Protein AF-A0AAD6DYB2-F1 (afdb_monomer_lite)

Radius of gyration: 24.47 Å; chains: 1; bounding box: 74×47×55 Å

Secondary structure (DSSP, 8-state):
-GGG-EEE-TTS-EEEEEEEEEEEEEEEEESEETTEEE-TTEEETTEEEEEEEEEEEEEE-S---TTSPSS--------PPPPP--S-SEEEHHHHHHTT--TTS-HHHHHHHHHHTT-------------------------------

Foldseek 3Di:
DQQLAWDADPVRWIKGWDPVQKDKDKDKDFCDDPQKRFQQQDPAQRIHIDIDIDIDIDTDPDDDDPVRDHPDPDDDPDDDDRGPPLVARIDGNVVCVVLVPDSRDHSNVVSVSCVVVPVPPPHPPPPPPPPPPPDDDDDDDDDDDDDDD

Sequence (149 aa):
MADQWRFQRADGTNMFAAKADTSVSRWTGSSMLGGRRWVREEVAAGQLQYYFATVMWRPSQEPLDGRQRLNPPLRVNWSRPLPRDLGWSYIKVSYLEEAGISMAIPAEQVVAECIANGSDEELDYDGFVNRSDYDSEEDSEDREDSQAA

pLDDT: mean 76.12, std 17.8, range [34.88, 94.31]

Structure (mmCIF, N/CA/C/O backbone):
data_AF-A0AAD6DYB2-F1
#
_entry.id   AF-A0AAD6DYB2-F1
#
loop_
_atom_site.group_PDB
_atom_site.id
_atom_site.type_symbol
_atom_site.label_atom_id
_atom_site.label_alt_id
_atom_site.label_comp_id
_atom_site.label_asym_id
_atom_site.label_entity_id
_atom_site.label_seq_id
_atom_site.pdbx_PDB_ins_code
_atom_site.Cartn_x
_atom_site.Cartn_y
_atom_site.Cartn_z
_atom_site.occupancy
_atom_site.B_iso_or_equiv
_atom_site.auth_seq_id
_atom_site.auth_comp_id
_atom_site.auth_asym_id
_atom_site.auth_atom_id
_atom_site.pdbx_PDB_model_num
ATOM 1 N N . MET A 1 1 ? -0.225 8.774 14.262 1.00 65.19 1 MET A N 1
ATOM 2 C CA . MET A 1 1 ? -0.192 7.344 14.638 1.00 65.19 1 MET A CA 1
ATOM 3 C C . MET A 1 1 ? -1.608 6.872 14.936 1.00 65.19 1 MET A C 1
ATOM 5 O O . MET A 1 1 ? -2.490 7.716 15.042 1.00 65.19 1 MET A O 1
ATOM 9 N N . ALA A 1 2 ? -1.832 5.556 14.995 1.00 74.06 2 ALA A N 1
ATOM 10 C CA . ALA A 1 2 ? -3.162 4.944 15.075 1.00 74.06 2 ALA A CA 1
ATOM 11 C C . ALA A 1 2 ? -3.981 5.323 16.328 1.00 74.06 2 ALA A C 1
ATOM 13 O O . ALA A 1 2 ? -5.173 5.077 16.340 1.00 74.06 2 ALA A O 1
ATOM 14 N N . ASP A 1 3 ? -3.392 5.990 17.327 1.00 74.00 3 ASP A N 1
ATOM 15 C CA . ASP A 1 3 ? -4.051 6.422 18.578 1.00 74.00 3 ASP A CA 1
ATOM 16 C C . ASP A 1 3 ? -5.327 7.257 18.389 1.00 74.00 3 ASP A C 1
ATOM 18 O O . ASP A 1 3 ? -6.147 7.384 19.288 1.00 74.00 3 ASP A O 1
ATOM 22 N N . GLN A 1 4 ? -5.489 7.873 17.219 1.00 76.31 4 GLN A N 1
ATOM 23 C CA . GLN A 1 4 ? -6.662 8.683 16.894 1.00 76.31 4 GLN A CA 1
ATOM 24 C C . GLN A 1 4 ? -7.766 7.881 16.184 1.00 76.31 4 GLN A C 1
ATOM 26 O O . GLN A 1 4 ? -8.835 8.426 15.897 1.00 76.31 4 GLN A O 1
ATOM 31 N N . TRP A 1 5 ? -7.506 6.611 15.864 1.00 84.81 5 TRP A N 1
ATOM 32 C CA . TRP A 1 5 ? -8.413 5.743 15.127 1.00 8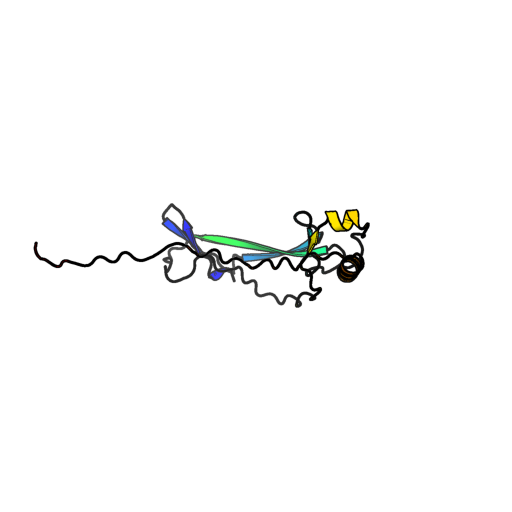4.81 5 TRP A CA 1
ATOM 33 C C . TRP A 1 5 ? -9.386 5.086 16.086 1.00 84.81 5 TRP A C 1
ATOM 35 O O . TRP A 1 5 ? -9.011 4.335 16.988 1.00 84.81 5 TRP A O 1
ATOM 45 N N . ARG A 1 6 ? -10.659 5.359 15.847 1.00 87.31 6 ARG A N 1
ATOM 46 C CA . ARG A 1 6 ? -11.756 4.884 16.668 1.00 87.31 6 ARG A CA 1
ATOM 47 C C . ARG A 1 6 ? -13.003 4.731 15.813 1.00 87.31 6 ARG A C 1
ATOM 49 O O . ARG A 1 6 ? -13.153 5.445 14.821 1.00 87.31 6 ARG A O 1
ATOM 56 N N . PHE A 1 7 ? -13.891 3.836 16.212 1.00 88.06 7 PHE A N 1
ATOM 57 C CA . PHE A 1 7 ? -15.210 3.677 15.604 1.00 88.06 7 PHE A CA 1
ATOM 58 C C . PHE A 1 7 ? -16.169 3.003 16.587 1.00 88.06 7 PHE A C 1
ATOM 60 O O . PHE A 1 7 ? -15.732 2.429 17.583 1.00 88.06 7 PHE A O 1
ATOM 67 N N . GLN A 1 8 ? -17.469 3.053 16.303 1.00 89.44 8 GLN A N 1
ATOM 68 C CA . GLN A 1 8 ? -18.473 2.288 17.041 1.00 89.44 8 GLN A CA 1
ATOM 69 C C . GLN A 1 8 ? -18.905 1.078 16.222 1.00 89.44 8 GLN A C 1
ATOM 71 O O . GLN A 1 8 ? -19.128 1.177 15.015 1.00 89.44 8 GLN A O 1
ATOM 76 N N . ARG A 1 9 ? -19.026 -0.074 16.874 1.00 91.75 9 ARG A N 1
ATOM 77 C CA . ARG A 1 9 ? -19.659 -1.256 16.287 1.00 91.75 9 ARG A CA 1
ATOM 78 C C . ARG A 1 9 ? -21.181 -1.108 16.305 1.00 91.75 9 ARG A C 1
ATOM 80 O O . ARG A 1 9 ? -21.730 -0.350 17.093 1.00 91.75 9 ARG A O 1
ATOM 87 N N . ALA A 1 10 ? -21.870 -1.908 15.494 1.00 92.12 10 ALA A N 1
ATOM 88 C CA . ALA A 1 10 ? -23.336 -1.934 15.456 1.00 92.12 10 ALA A CA 1
ATOM 89 C C . ALA A 1 10 ? -23.993 -2.298 16.806 1.00 92.12 10 ALA A C 1
ATOM 91 O O . ALA A 1 10 ? -25.144 -1.951 17.037 1.00 92.12 10 ALA A O 1
ATOM 92 N N . ASP A 1 11 ? -23.266 -2.971 17.704 1.00 92.94 11 ASP A N 1
ATOM 93 C CA . ASP A 1 11 ? -23.717 -3.301 19.064 1.00 92.94 11 ASP A CA 1
ATOM 94 C C . ASP A 1 11 ? -23.535 -2.150 20.076 1.00 92.94 11 ASP A C 1
ATOM 96 O O . ASP A 1 11 ? -23.772 -2.331 21.268 1.00 92.94 11 ASP A O 1
ATOM 100 N N . GLY A 1 12 ? -23.103 -0.970 19.619 1.00 89.56 12 GLY A N 1
ATOM 101 C CA . GLY A 1 12 ? -22.849 0.198 20.460 1.00 89.56 12 GLY A CA 1
ATOM 102 C C . GLY A 1 12 ? -21.471 0.210 21.131 1.00 89.56 12 GLY A C 1
ATOM 103 O O . GLY A 1 12 ? -21.119 1.205 21.766 1.00 89.56 12 GLY A O 1
ATOM 104 N N . THR A 1 13 ? -20.654 -0.839 20.976 1.00 92.44 13 THR A N 1
ATOM 105 C CA . THR A 1 13 ? -19.313 -0.897 21.577 1.00 92.44 13 THR A CA 1
ATOM 106 C C . THR A 1 13 ? -18.350 0.032 20.848 1.00 92.44 13 THR A C 1
ATOM 108 O O . THR A 1 13 ? -18.151 -0.091 19.634 1.00 92.44 13 THR A O 1
ATOM 111 N N . ASN A 1 14 ? -17.683 0.909 21.596 1.00 92.31 14 ASN A N 1
ATOM 112 C CA . ASN A 1 14 ? -16.637 1.762 21.045 1.00 92.31 14 ASN A CA 1
ATOM 113 C C . ASN A 1 14 ? -15.321 0.988 20.939 1.00 92.31 14 ASN A C 1
ATOM 115 O O . ASN A 1 14 ? -14.901 0.303 21.872 1.00 92.31 14 ASN A O 1
ATOM 119 N N . MET A 1 15 ? -14.659 1.120 19.798 1.00 92.31 15 MET A N 1
ATOM 120 C CA . MET A 1 15 ? -13.412 0.448 19.464 1.00 92.31 15 MET A CA 1
ATOM 121 C C . MET A 1 15 ? -12.326 1.496 19.269 1.00 92.31 15 MET A C 1
ATOM 123 O O . MET A 1 15 ? -12.487 2.403 18.455 1.00 92.31 15 MET A O 1
ATOM 127 N N . PHE A 1 16 ? -11.217 1.358 19.986 1.00 90.88 16 PHE A N 1
ATOM 128 C CA . PHE A 1 16 ? -10.087 2.282 19.936 1.00 90.88 16 PHE A CA 1
ATOM 129 C C . PHE A 1 16 ? -8.832 1.521 19.537 1.00 90.88 16 PHE A C 1
ATOM 131 O O . PHE A 1 16 ? -8.588 0.414 20.021 1.00 90.88 16 PHE A O 1
ATOM 138 N N . ALA A 1 17 ? -8.036 2.106 18.651 1.00 89.50 17 ALA A N 1
ATOM 139 C CA . ALA A 1 17 ? -6.690 1.630 18.391 1.00 89.50 17 ALA A CA 1
ATOM 140 C C . ALA A 1 17 ? -5.708 2.310 19.346 1.00 89.50 17 ALA A C 1
ATOM 142 O O . ALA A 1 17 ? -5.795 3.511 19.596 1.00 89.50 17 ALA A O 1
ATOM 143 N N . ALA A 1 18 ? -4.734 1.546 19.831 1.00 84.44 18 ALA A N 1
ATOM 144 C CA . ALA A 1 18 ? -3.618 2.073 20.599 1.00 84.44 18 ALA A CA 1
ATOM 145 C C . ALA A 1 18 ? -2.310 1.850 19.838 1.00 84.44 18 ALA A C 1
ATOM 147 O O . ALA A 1 18 ? -2.091 0.811 19.211 1.00 84.44 18 ALA A O 1
ATOM 148 N N . LYS A 1 19 ? -1.383 2.799 19.937 1.00 81.69 19 LYS A N 1
ATOM 149 C CA . LYS A 1 19 ? -0.029 2.675 19.392 1.00 81.69 19 LYS A CA 1
ATOM 150 C C . LYS A 1 19 ? 0.721 1.495 19.990 1.00 81.69 19 LYS A C 1
ATOM 152 O O . LYS A 1 19 ? 1.476 0.854 19.269 1.00 81.69 19 LYS A O 1
ATOM 157 N N . ALA A 1 20 ? 0.512 1.204 21.276 1.00 84.75 20 ALA A N 1
ATOM 158 C CA . ALA A 1 20 ? 1.092 0.029 21.929 1.00 84.75 20 ALA A CA 1
ATOM 159 C C . ALA A 1 20 ? 0.627 -1.290 21.280 1.00 84.75 20 ALA A C 1
ATOM 161 O O . ALA A 1 20 ? 1.380 -2.256 21.250 1.00 84.75 20 ALA A O 1
ATOM 162 N N . ASP A 1 21 ? -0.573 -1.283 20.697 1.00 87.00 21 ASP A N 1
ATOM 163 C CA . ASP A 1 21 ? -1.204 -2.401 19.992 1.00 87.00 21 ASP A CA 1
ATOM 164 C C . ASP A 1 21 ? -1.032 -2.303 18.460 1.00 87.00 21 ASP A C 1
ATOM 166 O O . ASP A 1 21 ? -1.720 -2.975 17.686 1.00 87.00 21 ASP A O 1
ATOM 170 N N . THR A 1 22 ? -0.117 -1.446 17.997 1.00 86.12 22 THR A N 1
ATOM 171 C CA . THR A 1 22 ? 0.209 -1.283 16.580 1.00 86.12 22 THR A CA 1
ATOM 172 C C . THR A 1 22 ? 1.610 -1.808 16.305 1.00 86.12 22 THR A C 1
ATOM 174 O O . THR A 1 22 ? 2.578 -1.415 16.952 1.00 86.12 22 THR A O 1
ATOM 177 N N . SER A 1 23 ? 1.739 -2.651 15.284 1.00 85.88 23 SER A N 1
ATOM 178 C CA . SER A 1 23 ? 3.032 -3.120 14.786 1.00 85.88 23 SER A CA 1
ATOM 179 C C . SER A 1 23 ? 3.224 -2.707 13.334 1.00 85.88 23 SER A C 1
ATOM 181 O O . SER A 1 23 ? 2.265 -2.592 12.573 1.00 85.88 23 SER A O 1
ATOM 183 N N . VAL A 1 24 ? 4.473 -2.452 12.947 1.00 84.06 24 VAL A N 1
ATOM 184 C CA . VAL A 1 24 ? 4.840 -2.172 11.557 1.00 84.06 24 VAL A CA 1
ATOM 185 C C . VAL A 1 24 ? 5.926 -3.152 11.152 1.00 84.06 24 VAL A C 1
ATOM 187 O O . VAL A 1 24 ? 6.987 -3.186 11.773 1.00 84.06 24 VAL A O 1
ATOM 190 N N . SER A 1 25 ? 5.670 -3.934 10.108 1.00 86.69 25 SER A N 1
ATOM 191 C CA . SER A 1 25 ? 6.661 -4.826 9.507 1.00 86.69 25 SER A CA 1
ATOM 192 C C . SER A 1 25 ? 7.122 -4.288 8.155 1.00 86.69 25 SER A C 1
ATOM 194 O O . SER A 1 25 ? 6.384 -3.583 7.461 1.00 86.69 25 SER A O 1
ATOM 196 N N . ARG A 1 26 ? 8.375 -4.590 7.803 1.00 87.38 26 ARG A N 1
ATOM 197 C CA . ARG A 1 26 ? 9.006 -4.164 6.552 1.00 87.38 26 ARG A CA 1
ATOM 198 C C . ARG A 1 26 ? 9.323 -5.372 5.706 1.00 87.38 26 ARG A C 1
ATOM 200 O O . ARG A 1 26 ? 9.879 -6.342 6.211 1.00 87.38 26 ARG A O 1
ATOM 207 N N . TRP A 1 27 ? 8.962 -5.284 4.439 1.00 89.25 27 TRP A N 1
ATOM 208 C CA . TRP A 1 27 ? 9.134 -6.362 3.480 1.00 89.25 27 TRP A CA 1
ATOM 209 C C . TRP A 1 27 ? 9.758 -5.795 2.223 1.00 89.25 27 TRP A C 1
ATOM 211 O O . TRP A 1 27 ? 9.475 -4.657 1.855 1.00 89.25 27 TRP A O 1
ATOM 221 N N . THR A 1 28 ? 10.610 -6.574 1.578 1.00 90.88 28 THR A N 1
ATOM 222 C CA . THR A 1 28 ? 11.130 -6.236 0.256 1.00 90.88 28 THR A CA 1
ATOM 223 C C . THR A 1 28 ? 10.449 -7.149 -0.742 1.00 90.88 28 THR A C 1
ATOM 225 O O . THR A 1 28 ? 10.384 -8.358 -0.529 1.00 90.88 28 THR A O 1
ATOM 228 N N . GLY A 1 29 ? 9.897 -6.571 -1.800 1.00 92.31 29 GLY A N 1
ATOM 229 C CA . GLY A 1 29 ? 9.157 -7.319 -2.808 1.00 92.31 29 GLY A CA 1
ATOM 230 C C . GLY A 1 29 ? 9.263 -6.669 -4.174 1.00 92.31 29 GLY A C 1
ATOM 231 O O . GLY A 1 29 ? 9.921 -5.643 -4.324 1.00 92.31 29 GLY A O 1
ATOM 232 N N . SER A 1 30 ? 8.618 -7.283 -5.162 1.00 92.94 30 SER A N 1
ATOM 233 C CA . SER A 1 30 ? 8.593 -6.774 -6.534 1.00 92.94 30 SER A CA 1
ATOM 234 C C . SER A 1 30 ? 8.020 -5.358 -6.593 1.00 92.94 30 SER A C 1
ATOM 236 O O . SER A 1 30 ? 7.087 -5.072 -5.866 1.00 92.94 30 SER A O 1
ATOM 238 N N . SER A 1 31 ? 8.507 -4.488 -7.476 1.00 93.44 31 SER A N 1
ATOM 239 C CA . SER A 1 31 ? 7.858 -3.200 -7.777 1.00 93.44 31 SER A CA 1
ATOM 240 C C . SER A 1 31 ? 6.640 -3.314 -8.693 1.00 93.44 31 SER A C 1
ATOM 242 O O . SER A 1 31 ? 6.054 -2.302 -9.082 1.00 93.44 31 SER A O 1
ATOM 244 N N . MET A 1 32 ? 6.231 -4.545 -9.004 1.00 91.94 32 MET A N 1
ATOM 245 C CA . MET A 1 32 ? 5.108 -4.867 -9.870 1.00 91.94 32 MET A CA 1
ATOM 246 C C . MET A 1 32 ? 3.828 -5.015 -9.064 1.00 91.94 32 MET A C 1
ATOM 248 O O . MET A 1 32 ? 3.679 -5.950 -8.277 1.00 91.94 32 MET A O 1
ATOM 252 N N . LEU A 1 33 ? 2.876 -4.113 -9.286 1.00 89.00 33 LEU A N 1
ATOM 253 C CA . LEU A 1 33 ? 1.570 -4.177 -8.644 1.00 89.00 33 LEU A CA 1
ATOM 254 C C . LEU A 1 33 ? 0.495 -3.579 -9.552 1.00 89.00 33 LEU A C 1
ATOM 256 O O . LEU A 1 33 ? 0.594 -2.426 -9.962 1.00 89.00 33 LEU A O 1
ATOM 260 N N . GLY A 1 34 ? -0.548 -4.364 -9.841 1.00 88.50 34 GLY A N 1
ATOM 261 C CA . GLY A 1 34 ? -1.700 -3.910 -10.630 1.00 88.50 34 GLY A CA 1
ATOM 262 C C . GLY A 1 34 ? -1.384 -3.636 -12.104 1.00 88.50 34 GLY A C 1
ATOM 263 O O . GLY A 1 34 ? -1.900 -2.676 -12.663 1.00 88.50 34 GLY A O 1
ATOM 264 N N . GLY A 1 35 ? -0.504 -4.433 -12.724 1.00 90.75 35 GLY A N 1
ATOM 265 C CA . GLY A 1 35 ? -0.087 -4.221 -14.119 1.00 90.75 35 GLY A CA 1
ATOM 266 C C . GLY A 1 35 ? 0.793 -2.982 -14.319 1.00 90.75 35 GLY A C 1
ATOM 267 O O . GLY A 1 35 ? 0.921 -2.483 -15.436 1.00 90.75 35 GLY A O 1
ATOM 268 N N . ARG A 1 36 ? 1.395 -2.476 -13.236 1.00 93.12 36 ARG A N 1
ATOM 269 C CA . ARG A 1 36 ? 2.260 -1.295 -13.216 1.00 93.12 36 ARG A CA 1
ATOM 270 C C . ARG A 1 36 ? 3.561 -1.605 -12.481 1.00 93.12 36 ARG A C 1
ATOM 272 O O . ARG A 1 36 ? 3.540 -2.309 -11.469 1.00 93.12 36 ARG A O 1
ATOM 279 N N . ARG A 1 37 ? 4.665 -1.040 -12.963 1.00 93.25 37 ARG A N 1
ATOM 280 C CA . ARG A 1 37 ? 5.947 -0.952 -12.261 1.00 93.25 37 ARG A CA 1
ATOM 281 C C . ARG A 1 37 ? 6.028 0.401 -11.561 1.00 93.25 37 ARG A C 1
ATOM 283 O O . ARG A 1 37 ? 6.033 1.427 -12.232 1.00 93.25 37 ARG A O 1
ATOM 290 N N . TRP A 1 38 ? 6.097 0.415 -10.238 1.00 92.00 38 TRP A N 1
ATOM 291 C CA . TRP A 1 38 ? 6.172 1.644 -9.439 1.00 92.00 38 TRP A CA 1
ATOM 292 C C . TRP A 1 38 ? 7.625 2.105 -9.313 1.00 92.00 38 TRP A C 1
ATOM 294 O O . TRP A 1 38 ? 8.397 1.512 -8.564 1.00 92.00 38 TRP A O 1
ATOM 304 N N . VAL A 1 39 ? 8.008 3.122 -10.088 1.00 90.31 39 VAL A N 1
ATOM 305 C CA . VAL A 1 39 ? 9.414 3.521 -10.292 1.00 90.31 39 VAL A CA 1
ATOM 306 C C . VAL A 1 39 ? 9.904 4.558 -9.283 1.00 90.31 39 VAL A C 1
ATOM 308 O O . VAL A 1 39 ? 11.072 4.534 -8.895 1.00 90.31 39 VAL A O 1
ATOM 311 N N . ARG A 1 40 ? 9.014 5.429 -8.796 1.00 85.69 40 ARG A N 1
ATOM 312 C CA . ARG A 1 40 ? 9.343 6.489 -7.828 1.00 85.69 40 ARG A CA 1
ATOM 313 C C . ARG A 1 40 ? 9.847 5.929 -6.495 1.00 85.69 40 ARG A C 1
ATOM 315 O O . ARG A 1 40 ? 10.636 6.563 -5.790 1.00 85.69 40 ARG A O 1
ATOM 322 N N . GLU A 1 41 ? 9.371 4.744 -6.133 1.00 83.81 41 GLU A N 1
ATOM 323 C CA . GLU A 1 41 ? 9.606 4.117 -4.840 1.00 83.81 41 GLU A CA 1
ATOM 324 C C . GLU A 1 41 ? 10.672 3.009 -4.847 1.00 83.81 41 GLU A C 1
ATOM 326 O O . GLU A 1 41 ? 10.912 2.412 -3.790 1.00 83.81 41 GLU A O 1
ATOM 331 N N . GLU A 1 42 ? 11.323 2.739 -5.987 1.00 90.69 42 GLU A N 1
ATOM 332 C CA . GLU A 1 42 ? 12.317 1.664 -6.098 1.00 90.69 42 GLU A CA 1
ATOM 333 C C . GLU A 1 42 ? 13.544 1.897 -5.210 1.00 90.69 42 GLU A C 1
ATOM 335 O O . GLU A 1 42 ? 14.239 2.920 -5.277 1.00 90.69 42 GLU A O 1
ATOM 340 N N . VAL A 1 43 ? 13.831 0.887 -4.385 1.00 88.38 43 VAL A N 1
ATOM 341 C CA . VAL A 1 43 ? 15.046 0.816 -3.557 1.00 88.38 43 VAL A CA 1
ATOM 342 C C . VAL A 1 43 ? 16.165 0.045 -4.257 1.00 88.38 43 VAL A C 1
ATOM 344 O O . VAL A 1 43 ? 17.339 0.290 -3.993 1.00 88.38 43 VAL A O 1
ATOM 347 N N . ALA A 1 44 ? 15.797 -0.851 -5.173 1.00 89.62 44 ALA A N 1
ATOM 348 C CA . ALA A 1 44 ? 16.661 -1.546 -6.117 1.00 89.62 44 ALA A CA 1
ATOM 349 C C . ALA A 1 44 ? 15.848 -1.852 -7.386 1.00 89.62 44 ALA A C 1
ATOM 351 O O . ALA A 1 44 ? 14.621 -1.738 -7.370 1.00 89.62 44 ALA A O 1
ATOM 352 N N . ALA A 1 45 ? 16.517 -2.238 -8.474 1.00 91.69 45 ALA A N 1
ATOM 353 C CA . ALA A 1 45 ? 15.845 -2.536 -9.735 1.00 91.69 45 ALA A CA 1
ATOM 354 C C . ALA A 1 45 ? 14.738 -3.583 -9.537 1.00 91.69 45 ALA A C 1
ATOM 356 O O . ALA A 1 45 ? 14.989 -4.689 -9.050 1.00 91.69 45 ALA A O 1
ATOM 357 N N . GLY A 1 46 ? 13.505 -3.211 -9.878 1.00 90.56 46 GLY A N 1
ATOM 358 C CA . GLY A 1 46 ? 12.354 -4.097 -9.766 1.00 90.56 46 GLY A CA 1
ATOM 359 C C . GLY A 1 46 ? 11.909 -4.379 -8.326 1.00 90.56 46 GLY A C 1
ATOM 360 O O . GLY A 1 46 ? 11.151 -5.329 -8.115 1.00 90.56 46 GLY A O 1
ATOM 361 N N . GLN A 1 47 ? 12.385 -3.618 -7.329 1.00 92.81 47 GLN A N 1
ATOM 362 C CA . GLN A 1 47 ? 12.130 -3.881 -5.910 1.00 92.81 47 GLN A CA 1
ATOM 363 C C . GLN A 1 47 ? 11.662 -2.652 -5.125 1.00 92.81 47 GLN A C 1
ATOM 365 O O . GLN A 1 47 ? 12.271 -1.580 -5.167 1.00 92.81 47 GLN A O 1
ATOM 370 N N . LEU A 1 48 ? 10.631 -2.860 -4.305 1.00 89.88 48 LEU A N 1
ATOM 371 C CA . LEU A 1 48 ? 10.106 -1.896 -3.342 1.00 89.88 48 LEU A CA 1
ATOM 372 C C . LEU A 1 48 ? 10.334 -2.358 -1.911 1.00 89.88 48 LEU A C 1
ATOM 374 O O . LEU A 1 48 ? 10.311 -3.551 -1.599 1.00 89.88 48 LEU A O 1
ATOM 378 N N . GLN A 1 49 ? 10.446 -1.377 -1.020 1.00 87.19 49 GLN A N 1
ATOM 379 C CA . GLN A 1 49 ? 10.291 -1.595 0.408 1.00 87.19 49 GLN A CA 1
ATOM 380 C C . GLN A 1 49 ? 8.827 -1.343 0.796 1.00 87.19 49 GLN A C 1
ATOM 382 O O . GLN A 1 49 ? 8.358 -0.206 0.818 1.00 87.19 49 GLN A O 1
ATOM 387 N N . TYR A 1 50 ? 8.109 -2.412 1.118 1.00 85.88 50 TYR A N 1
ATOM 388 C CA . TYR A 1 50 ? 6.739 -2.391 1.610 1.00 85.88 50 TYR A CA 1
ATOM 389 C C . TYR A 1 50 ? 6.683 -2.237 3.127 1.00 85.88 50 TYR A C 1
ATOM 391 O O . TYR A 1 50 ? 7.529 -2.760 3.860 1.00 85.88 50 TYR A O 1
ATOM 399 N N . TYR A 1 51 ? 5.638 -1.555 3.591 1.00 82.38 51 TYR A N 1
ATOM 400 C CA . TYR A 1 51 ? 5.380 -1.288 5.001 1.00 82.38 51 TYR A CA 1
ATOM 401 C C . TYR A 1 51 ? 3.972 -1.753 5.331 1.00 82.38 51 TYR A C 1
ATOM 403 O O . TYR A 1 51 ? 2.996 -1.200 4.830 1.00 82.38 51 TYR A O 1
ATOM 411 N N . PHE A 1 52 ? 3.875 -2.757 6.192 1.00 84.38 52 PHE A N 1
ATOM 412 C CA . PHE A 1 52 ? 2.603 -3.300 6.644 1.00 84.38 52 PHE A CA 1
ATOM 413 C C . PHE A 1 52 ? 2.379 -2.865 8.079 1.00 84.38 52 PHE A C 1
ATOM 415 O O . PHE A 1 52 ? 3.120 -3.277 8.972 1.00 84.38 52 PHE A O 1
ATOM 422 N N . ALA A 1 53 ? 1.377 -2.017 8.291 1.00 83.75 53 ALA A N 1
ATOM 423 C CA . ALA A 1 53 ? 0.926 -1.657 9.622 1.00 83.75 53 ALA A CA 1
ATOM 424 C C . ALA A 1 53 ? -0.236 -2.566 10.026 1.00 83.75 53 ALA A C 1
ATOM 426 O O . ALA A 1 53 ? -1.289 -2.554 9.392 1.00 83.75 53 ALA A O 1
ATOM 427 N N . THR A 1 54 ? -0.045 -3.320 11.101 1.00 87.94 54 THR A N 1
ATOM 428 C CA . THR A 1 54 ? -1.107 -4.084 11.750 1.00 87.94 54 THR A CA 1
ATOM 429 C C . THR A 1 54 ? -1.562 -3.300 12.966 1.00 87.94 54 THR A C 1
ATOM 431 O O . THR A 1 54 ? -0.776 -3.062 13.884 1.00 87.94 54 THR A O 1
ATOM 434 N N . VAL A 1 55 ? -2.827 -2.894 12.961 1.00 87.12 55 VAL A N 1
ATOM 435 C CA . VAL A 1 55 ? -3.469 -2.164 14.055 1.00 87.12 55 VAL A CA 1
ATOM 436 C C . VAL A 1 55 ? -4.466 -3.101 14.723 1.00 87.12 55 VAL A C 1
ATOM 438 O O . VAL A 1 55 ? -5.261 -3.741 14.038 1.00 87.12 55 VAL A O 1
ATOM 441 N N . MET A 1 56 ? -4.423 -3.199 16.050 1.00 90.69 56 MET A N 1
ATOM 442 C CA . MET A 1 56 ? -5.435 -3.912 16.822 1.00 90.69 56 MET A CA 1
ATOM 443 C C . MET A 1 56 ? -6.335 -2.910 17.544 1.00 90.69 56 MET A C 1
ATOM 445 O O . MET A 1 56 ? -5.860 -2.010 18.235 1.00 90.69 56 MET A O 1
ATOM 449 N N . TRP A 1 57 ? -7.646 -3.085 17.380 1.00 91.19 57 TRP A N 1
ATOM 450 C CA . TRP A 1 57 ? -8.649 -2.304 18.093 1.00 91.19 57 TRP A CA 1
ATOM 451 C C . TRP A 1 57 ? -9.126 -3.057 19.324 1.00 91.19 57 TRP A C 1
ATOM 453 O O . TRP A 1 57 ? -9.410 -4.256 19.269 1.00 91.19 57 TRP A O 1
ATOM 463 N N . ARG A 1 58 ? -9.269 -2.330 20.427 1.00 92.88 58 ARG A N 1
ATOM 464 C CA . ARG A 1 58 ? -9.784 -2.843 21.693 1.00 92.88 58 ARG A CA 1
ATOM 465 C C . ARG A 1 58 ? -11.102 -2.152 22.042 1.00 92.88 58 ARG A C 1
ATOM 467 O O . ARG A 1 58 ? -11.250 -0.963 21.751 1.00 92.88 58 ARG A O 1
ATOM 474 N N . PRO A 1 59 ? -12.051 -2.867 22.668 1.00 94.31 59 PRO A N 1
ATOM 475 C CA . PRO A 1 59 ? -13.215 -2.238 23.272 1.00 94.31 59 PRO A CA 1
ATOM 476 C C . PRO A 1 59 ? -12.792 -1.196 24.310 1.00 94.31 59 PRO A C 1
ATOM 478 O O . PRO A 1 59 ? -11.884 -1.450 25.102 1.00 94.31 59 PRO A O 1
ATOM 481 N N . SER A 1 60 ? -13.472 -0.057 24.333 1.00 89.00 60 SER A N 1
ATOM 482 C CA . SER A 1 60 ? -13.280 0.988 25.337 1.00 89.00 60 SER A CA 1
ATOM 483 C C . SER A 1 60 ? -14.623 1.485 25.854 1.00 89.00 60 SER A C 1
ATOM 485 O O . SER A 1 60 ? -15.621 1.483 25.136 1.00 89.00 60 SER A O 1
ATOM 487 N N . GLN A 1 61 ? -14.626 1.928 27.110 1.00 86.69 61 GLN A N 1
ATOM 488 C CA . GLN A 1 61 ? -15.753 2.630 27.730 1.00 86.69 61 GLN A CA 1
ATOM 489 C C . GLN A 1 61 ? -15.706 4.143 27.459 1.00 86.69 61 GLN A C 1
ATOM 491 O O . GLN A 1 61 ? -16.631 4.866 27.815 1.00 86.69 61 GLN A O 1
ATOM 496 N N . GLU A 1 62 ? -14.627 4.635 26.845 1.00 86.19 62 GLU A N 1
ATOM 497 C CA . GLU A 1 62 ? -14.502 6.040 26.473 1.00 86.19 62 GLU A CA 1
ATOM 498 C C . GLU A 1 62 ? -15.540 6.397 25.393 1.00 86.19 62 GLU A C 1
ATOM 500 O O . GLU A 1 62 ? -15.679 5.659 24.407 1.00 86.19 62 GLU A O 1
ATOM 505 N N . PRO A 1 63 ? -16.292 7.500 25.556 1.00 83.44 63 PRO A N 1
ATOM 506 C CA . PRO A 1 63 ? -17.248 7.942 24.554 1.00 83.44 63 PRO A CA 1
ATOM 507 C C . PRO A 1 63 ? -16.524 8.415 23.292 1.00 83.44 63 PRO A C 1
ATOM 509 O O . PRO A 1 63 ? -15.474 9.057 23.346 1.00 83.44 63 PRO A O 1
ATOM 512 N N . LEU A 1 64 ? -17.109 8.130 22.131 1.00 83.00 64 LEU A N 1
ATOM 513 C CA . LEU A 1 64 ? -16.642 8.717 20.883 1.00 83.00 64 LEU A CA 1
ATOM 514 C C . LEU A 1 64 ? -17.063 10.185 20.847 1.00 83.00 64 LEU A C 1
ATOM 516 O O . LEU A 1 64 ? -18.247 10.503 20.778 1.00 83.00 64 LEU A O 1
ATOM 520 N N . ASP A 1 65 ? -16.088 11.083 20.900 1.00 78.19 65 ASP A N 1
ATOM 521 C CA . ASP A 1 65 ? -16.320 12.501 20.656 1.00 78.19 65 ASP A CA 1
ATOM 522 C C . ASP A 1 65 ? -16.621 12.726 19.167 1.00 78.19 65 ASP A C 1
ATOM 524 O O . ASP A 1 65 ? -15.746 12.544 18.315 1.00 78.19 65 ASP A O 1
ATOM 528 N N . GLY A 1 66 ? -17.855 13.137 18.859 1.00 68.62 66 GLY A N 1
ATOM 529 C CA . GLY A 1 66 ? -18.321 13.401 17.494 1.00 68.62 66 GLY A CA 1
ATOM 530 C C . GLY A 1 66 ? -17.562 14.520 16.773 1.00 68.62 66 GLY A C 1
ATOM 531 O O . GLY A 1 66 ? -17.659 14.634 15.555 1.00 68.62 66 GLY A O 1
ATOM 532 N N . ARG A 1 67 ? -16.765 15.326 17.489 1.00 69.88 67 ARG A N 1
ATOM 533 C CA . ARG A 1 67 ? -15.902 16.357 16.886 1.00 69.88 67 ARG A CA 1
ATOM 534 C C . ARG A 1 67 ? -14.604 15.794 16.313 1.00 69.88 67 ARG A C 1
ATOM 536 O O . ARG A 1 67 ? -13.928 16.475 15.542 1.00 69.88 67 ARG A O 1
ATOM 543 N N . GLN A 1 68 ? -14.210 14.581 16.700 1.00 68.38 68 GLN A N 1
ATOM 544 C CA . GLN A 1 68 ? -12.950 13.991 16.267 1.00 68.38 68 GLN A CA 1
ATOM 545 C C . GLN A 1 68 ? -13.178 13.113 15.039 1.00 68.38 68 GLN A C 1
ATOM 547 O O . GLN A 1 68 ? -13.993 12.193 15.053 1.00 68.38 68 GLN A O 1
ATOM 552 N N . ARG A 1 69 ? -12.420 13.379 13.966 1.00 68.12 69 ARG A N 1
ATOM 553 C CA . ARG A 1 69 ? -12.479 12.584 12.734 1.00 68.12 69 ARG A CA 1
ATOM 554 C C . ARG A 1 69 ? -12.224 11.114 13.064 1.00 68.12 69 ARG A C 1
ATOM 556 O O . ARG A 1 69 ? -11.133 10.754 13.509 1.00 68.12 69 ARG A O 1
ATOM 563 N N . LEU A 1 70 ? -13.222 10.274 12.810 1.00 70.19 70 LEU A N 1
ATOM 564 C CA . LEU A 1 70 ? -13.070 8.828 12.872 1.00 70.19 70 LEU A CA 1
ATOM 565 C C . LEU A 1 70 ? -12.081 8.406 11.776 1.00 70.19 70 LEU A C 1
ATOM 567 O O . LEU A 1 70 ? -12.191 8.844 10.632 1.00 70.19 70 LEU A O 1
ATOM 571 N N . ASN A 1 71 ? -11.104 7.572 12.134 1.00 68.31 71 ASN A N 1
ATOM 572 C CA . ASN A 1 71 ? -10.121 6.989 11.208 1.00 68.31 71 ASN A CA 1
ATOM 573 C C . ASN A 1 71 ? -9.297 8.028 10.410 1.00 68.31 71 ASN A C 1
ATOM 575 O O . ASN A 1 71 ? -9.383 8.086 9.180 1.00 68.31 71 ASN A O 1
ATOM 579 N N . PRO A 1 72 ? -8.480 8.872 11.067 1.00 70.31 72 PRO A N 1
ATOM 580 C CA . PRO A 1 72 ? -7.584 9.769 10.342 1.00 70.31 72 PRO A CA 1
ATOM 581 C C . PRO A 1 72 ? -6.571 8.974 9.497 1.00 70.31 72 PRO A C 1
ATOM 583 O O . PRO A 1 72 ? -6.276 7.829 9.823 1.00 70.31 72 PRO A O 1
ATOM 586 N N . PRO A 1 73 ? -5.964 9.559 8.450 1.00 68.25 73 PRO A N 1
ATOM 587 C CA . PRO A 1 73 ? -4.958 8.867 7.645 1.00 68.25 73 PRO A CA 1
ATOM 588 C C . PRO A 1 73 ? -3.839 8.250 8.492 1.00 68.25 73 PRO A C 1
ATOM 590 O O . PRO A 1 73 ? -3.421 8.821 9.509 1.00 68.25 73 PRO A O 1
ATOM 593 N N . LEU A 1 74 ? -3.324 7.093 8.063 1.00 64.56 74 LEU A N 1
ATOM 594 C CA . LEU A 1 74 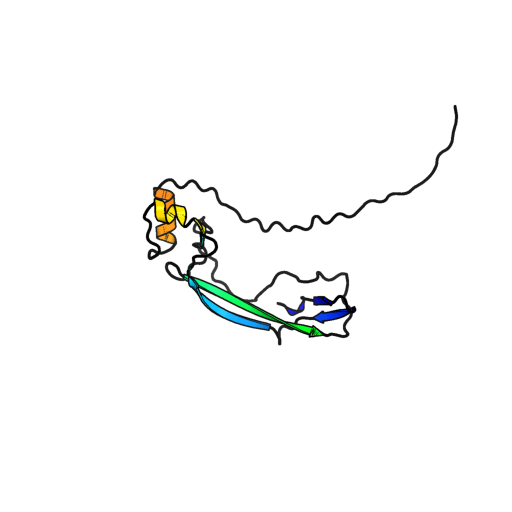? -2.274 6.384 8.791 1.00 64.56 74 LEU A CA 1
ATOM 595 C C . LEU A 1 74 ? -0.969 7.177 8.703 1.00 64.56 74 LEU A C 1
ATOM 597 O O . LEU A 1 74 ? -0.162 7.011 7.793 1.00 64.56 74 LEU A O 1
ATOM 601 N N . ARG A 1 75 ? -0.740 8.043 9.688 1.00 63.53 75 ARG A N 1
ATOM 602 C CA . ARG A 1 75 ? 0.549 8.708 9.874 1.00 63.53 75 ARG A CA 1
ATOM 603 C C . ARG A 1 75 ? 1.467 7.780 10.653 1.00 63.53 75 ARG A C 1
ATOM 605 O O . ARG A 1 75 ? 1.442 7.756 11.889 1.00 63.53 75 ARG A O 1
ATOM 612 N N . VAL A 1 76 ? 2.246 6.996 9.921 1.00 56.03 76 VAL A N 1
ATOM 613 C CA . VAL A 1 76 ? 3.443 6.335 10.443 1.00 56.03 76 VAL A CA 1
ATOM 614 C C . VAL A 1 76 ? 4.529 7.405 10.592 1.00 56.03 76 VAL A C 1
ATOM 616 O O . VAL A 1 76 ? 4.813 8.130 9.644 1.00 56.03 76 VAL A O 1
ATOM 619 N N . ASN A 1 77 ? 5.112 7.552 11.787 1.00 53.69 77 ASN A N 1
ATOM 620 C CA . ASN A 1 77 ? 6.298 8.396 11.966 1.00 53.69 77 ASN A CA 1
ATOM 621 C C . ASN A 1 77 ? 7.504 7.583 11.515 1.00 53.69 77 ASN A C 1
ATOM 623 O O . ASN A 1 77 ? 8.060 6.802 12.285 1.00 53.69 77 ASN A O 1
ATOM 627 N N . TRP A 1 78 ? 7.881 7.732 10.258 1.00 63.59 78 TRP A N 1
ATOM 628 C CA . TRP A 1 78 ? 9.109 7.159 9.740 1.00 63.59 78 TRP A CA 1
ATOM 629 C C . TRP A 1 78 ? 9.694 8.121 8.721 1.00 63.59 78 TRP A C 1
ATOM 631 O O . TRP A 1 78 ? 8.987 8.649 7.864 1.00 63.59 78 TRP A O 1
ATOM 641 N N . SER A 1 79 ? 10.991 8.372 8.857 1.00 58.62 79 SER A N 1
ATOM 642 C CA . SER A 1 79 ? 11.771 9.135 7.896 1.00 58.62 79 SER A CA 1
ATOM 643 C C . SER A 1 79 ? 11.881 8.282 6.639 1.00 58.62 79 SER A C 1
ATOM 645 O O . SER A 1 79 ? 12.720 7.386 6.548 1.00 58.62 79 SER A O 1
ATOM 647 N N . ARG A 1 80 ? 10.982 8.503 5.684 1.00 62.34 80 ARG A N 1
ATOM 648 C CA . ARG A 1 80 ? 11.182 8.002 4.332 1.00 62.34 80 ARG A CA 1
ATOM 649 C C . ARG A 1 80 ? 12.240 8.896 3.680 1.00 62.34 80 ARG A C 1
ATOM 651 O O . ARG A 1 80 ? 12.106 10.118 3.788 1.00 62.34 80 ARG A O 1
ATOM 658 N N . PRO A 1 81 ? 13.264 8.349 3.005 1.00 65.69 81 PRO A N 1
ATOM 659 C CA . PRO A 1 81 ? 14.008 9.143 2.039 1.00 65.69 81 PRO A CA 1
ATOM 660 C C . PRO A 1 81 ? 12.999 9.816 1.108 1.00 65.69 81 PRO A C 1
ATOM 662 O O . PRO A 1 81 ? 12.017 9.175 0.713 1.00 65.69 81 PRO A O 1
ATOM 665 N N . LEU A 1 82 ? 13.195 11.099 0.803 1.00 66.44 82 LEU A N 1
ATOM 666 C CA . LEU A 1 82 ? 12.369 11.742 -0.211 1.00 66.44 82 LEU A CA 1
ATOM 667 C C . LEU A 1 82 ? 12.458 10.876 -1.474 1.00 66.44 82 LEU A C 1
ATOM 669 O O . LEU A 1 82 ? 13.577 10.546 -1.883 1.00 66.44 82 LEU A O 1
ATOM 673 N N . PRO A 1 83 ? 11.318 10.428 -2.031 1.00 69.06 83 PRO A N 1
ATOM 674 C CA . PRO A 1 83 ? 11.351 9.651 -3.254 1.00 69.06 83 PRO A CA 1
ATOM 675 C C . PRO A 1 83 ? 12.097 10.451 -4.314 1.00 69.06 83 PRO A C 1
ATOM 677 O O . PRO A 1 83 ? 11.966 11.678 -4.362 1.00 69.06 83 PRO A O 1
ATOM 680 N N . ARG A 1 84 ? 12.879 9.761 -5.144 1.00 72.62 84 ARG A N 1
ATOM 681 C CA . ARG A 1 84 ? 13.499 10.408 -6.297 1.00 72.62 84 ARG A CA 1
ATOM 682 C C . ARG A 1 84 ? 12.381 10.956 -7.173 1.00 72.62 84 ARG A C 1
ATOM 684 O O . ARG A 1 84 ? 11.418 10.245 -7.459 1.00 72.62 84 ARG A O 1
ATOM 691 N N . ASP A 1 85 ? 12.495 12.222 -7.550 1.00 79.88 85 ASP A N 1
ATOM 692 C CA . ASP A 1 85 ? 11.581 12.799 -8.521 1.00 79.88 85 ASP A CA 1
ATOM 693 C C . ASP A 1 85 ? 12.057 12.402 -9.916 1.00 79.88 85 ASP A C 1
ATOM 695 O O . ASP A 1 85 ? 12.968 13.004 -10.480 1.00 79.88 85 ASP A O 1
ATOM 699 N N . LEU A 1 86 ? 11.495 11.304 -10.417 1.00 80.88 86 LEU A N 1
ATOM 700 C CA . LEU A 1 86 ? 11.715 10.836 -11.783 1.00 80.88 86 LEU A CA 1
ATOM 701 C C . LEU A 1 86 ? 10.697 11.446 -12.756 1.00 80.88 86 LEU A C 1
ATOM 703 O O . LEU A 1 86 ? 10.672 11.064 -13.920 1.00 80.88 86 LEU A O 1
ATOM 707 N N . GLY A 1 87 ? 9.803 12.319 -12.276 1.00 83.12 87 GLY A N 1
ATOM 708 C CA . GLY A 1 87 ? 8.633 12.773 -13.020 1.00 83.12 87 GLY A CA 1
ATOM 709 C C . GLY A 1 87 ? 7.587 11.681 -13.255 1.00 83.12 87 GLY A C 1
ATOM 710 O O . GLY A 1 87 ? 6.540 11.977 -13.789 1.00 83.12 87 GLY A O 1
ATOM 711 N N . TRP A 1 88 ? 7.830 10.423 -12.881 1.00 82.81 88 TRP A N 1
ATOM 712 C CA . TRP A 1 88 ? 6.929 9.301 -13.156 1.00 82.81 88 TRP A CA 1
ATOM 713 C C . TRP A 1 88 ? 6.665 8.533 -11.862 1.00 82.81 88 TRP A C 1
ATOM 715 O O . TRP A 1 88 ? 7.606 8.133 -11.173 1.00 82.81 88 TRP A O 1
ATOM 725 N N . SER A 1 89 ? 5.393 8.313 -11.516 1.00 86.31 89 SER A N 1
ATOM 726 C CA . SER A 1 89 ? 5.024 7.477 -10.362 1.00 86.31 89 SER A CA 1
ATOM 727 C C . SER A 1 89 ? 5.146 5.991 -10.704 1.00 86.31 89 SER A C 1
ATOM 729 O O . SER A 1 89 ? 5.701 5.198 -9.939 1.00 86.31 89 SER A O 1
ATOM 731 N N . TYR A 1 90 ? 4.660 5.612 -11.884 1.00 90.12 90 TYR A N 1
ATOM 732 C CA . TYR A 1 90 ? 4.638 4.237 -12.353 1.00 90.12 90 TYR A CA 1
ATOM 733 C C . TYR A 1 90 ? 4.739 4.167 -13.880 1.00 90.12 90 TYR A C 1
ATOM 735 O O . TYR A 1 90 ? 4.537 5.162 -14.565 1.00 90.12 90 TYR A O 1
ATOM 743 N N . ILE A 1 91 ? 5.027 2.974 -14.403 1.00 90.56 91 ILE A N 1
ATOM 744 C CA . ILE A 1 91 ? 5.029 2.663 -15.839 1.00 90.56 91 ILE A CA 1
ATOM 745 C C . ILE A 1 91 ? 4.177 1.415 -16.061 1.00 90.56 91 ILE A C 1
ATOM 747 O O . ILE A 1 91 ? 4.277 0.449 -15.297 1.00 90.56 91 ILE A O 1
ATOM 751 N N . LYS A 1 92 ? 3.312 1.415 -17.079 1.00 90.94 92 LYS A N 1
ATOM 752 C CA . LYS A 1 92 ? 2.496 0.239 -17.416 1.00 90.94 92 LYS A CA 1
ATOM 753 C C . LYS A 1 92 ? 3.378 -0.909 -17.893 1.00 90.94 92 LYS A C 1
ATOM 755 O O . LYS A 1 92 ? 4.287 -0.725 -18.694 1.00 90.94 92 LYS A O 1
ATOM 760 N N . VAL A 1 93 ? 3.071 -2.114 -17.429 1.00 91.31 93 VAL A N 1
ATOM 761 C CA . VAL A 1 93 ? 3.850 -3.309 -17.784 1.00 91.31 93 VAL A CA 1
ATOM 762 C C . VAL A 1 93 ? 3.717 -3.640 -19.267 1.00 91.31 93 VAL A C 1
ATOM 764 O O . VAL A 1 93 ? 4.717 -3.976 -19.888 1.00 91.31 93 VAL A O 1
ATOM 767 N N . SER A 1 94 ? 2.533 -3.442 -19.853 1.00 90.38 94 SER A N 1
ATOM 768 C CA . SER A 1 94 ? 2.313 -3.630 -21.293 1.00 90.38 94 SER A CA 1
ATOM 769 C C . SER A 1 94 ? 3.254 -2.774 -22.141 1.00 90.38 94 SER A C 1
ATOM 771 O O . SER A 1 94 ? 3.813 -3.261 -23.113 1.00 90.38 94 SER A O 1
ATOM 773 N N . TYR A 1 95 ? 3.502 -1.528 -21.729 1.00 89.44 95 TYR A N 1
ATOM 774 C CA . TYR A 1 95 ? 4.439 -0.649 -22.421 1.00 89.44 95 TYR A CA 1
ATOM 775 C C . TYR A 1 95 ? 5.877 -1.175 -22.343 1.00 89.44 95 TYR A C 1
ATOM 777 O O . TYR A 1 95 ? 6.592 -1.178 -23.340 1.00 89.44 95 TYR A O 1
ATOM 785 N N . LEU A 1 96 ? 6.306 -1.647 -21.167 1.00 89.62 96 LEU A N 1
ATOM 786 C CA . LEU A 1 96 ? 7.645 -2.222 -20.995 1.00 89.62 96 LEU A CA 1
ATOM 787 C C . LEU A 1 96 ? 7.840 -3.453 -21.888 1.00 89.62 96 LEU A C 1
ATOM 789 O O . LEU A 1 96 ? 8.896 -3.606 -22.495 1.00 89.62 96 LEU A O 1
ATOM 793 N N . GLU A 1 97 ? 6.815 -4.299 -21.992 1.00 90.75 97 GLU A N 1
ATOM 794 C CA . GLU A 1 97 ? 6.818 -5.480 -22.858 1.00 90.75 97 GLU A CA 1
ATOM 795 C C . GLU A 1 97 ? 6.863 -5.100 -24.345 1.00 90.75 97 GLU A C 1
ATOM 797 O O . GLU A 1 97 ? 7.700 -5.626 -25.079 1.00 90.75 97 GLU A O 1
ATOM 802 N N . GLU A 1 98 ? 6.023 -4.157 -24.781 1.00 89.44 98 GLU A N 1
ATOM 803 C CA . GLU A 1 98 ? 5.986 -3.653 -26.162 1.00 89.44 98 GLU A CA 1
ATOM 804 C C . GLU A 1 98 ? 7.305 -2.988 -26.576 1.00 89.44 98 GLU A C 1
ATOM 806 O O . GLU A 1 98 ? 7.790 -3.198 -27.689 1.00 89.44 98 GLU A O 1
ATOM 811 N N . ALA A 1 99 ? 7.916 -2.224 -25.669 1.00 87.25 99 ALA A N 1
ATOM 812 C CA . ALA A 1 99 ? 9.187 -1.543 -25.892 1.00 87.25 99 ALA A CA 1
ATOM 813 C C . ALA A 1 99 ? 10.416 -2.455 -25.700 1.00 87.25 99 ALA A C 1
ATOM 815 O O . ALA A 1 99 ? 11.543 -2.021 -25.940 1.00 87.25 99 ALA A O 1
ATOM 816 N N . GLY A 1 100 ? 10.231 -3.705 -25.256 1.00 89.44 100 GLY A N 1
ATOM 817 C CA . GLY A 1 100 ? 11.326 -4.638 -24.976 1.00 89.44 100 GLY A CA 1
ATOM 818 C C . GLY A 1 100 ? 12.232 -4.210 -23.814 1.00 89.44 100 GLY A C 1
ATOM 819 O O . GLY A 1 100 ? 13.386 -4.640 -23.742 1.00 89.44 100 GLY A O 1
ATOM 820 N N . ILE A 1 101 ? 11.732 -3.365 -22.909 1.00 88.44 101 ILE A N 1
ATOM 821 C CA . ILE A 1 101 ? 12.496 -2.816 -21.788 1.00 88.44 101 ILE A CA 1
ATOM 822 C C . ILE A 1 101 ? 1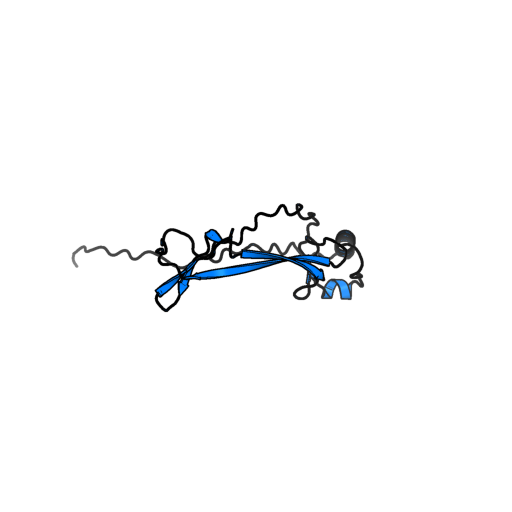2.577 -3.856 -20.671 1.00 88.44 101 ILE A C 1
ATOM 824 O O . ILE A 1 101 ? 11.572 -4.351 -20.157 1.00 88.44 101 ILE A O 1
ATOM 828 N N . SER A 1 102 ? 13.802 -4.179 -20.257 1.00 88.75 102 SER A N 1
ATOM 829 C CA . SER A 1 102 ? 14.031 -5.192 -19.229 1.00 88.75 102 SER A CA 1
ATOM 830 C C . SER A 1 102 ? 13.623 -4.713 -17.836 1.00 88.75 102 SER A C 1
ATOM 832 O O . SER A 1 102 ? 13.962 -3.622 -17.384 1.00 88.75 102 SER A O 1
ATOM 834 N N . MET A 1 103 ? 12.992 -5.606 -17.077 1.00 81.44 103 MET A N 1
ATOM 835 C CA . MET A 1 103 ? 12.626 -5.363 -15.680 1.00 81.44 103 MET A CA 1
ATOM 836 C C . MET A 1 103 ? 13.828 -5.310 -14.724 1.00 81.44 103 MET A C 1
ATOM 838 O O . MET A 1 103 ? 13.692 -4.859 -13.590 1.00 81.44 103 MET A O 1
ATOM 842 N N . ALA A 1 104 ? 15.001 -5.768 -15.167 1.00 89.25 104 ALA A N 1
ATOM 843 C CA . ALA A 1 104 ? 16.206 -5.834 -14.345 1.00 89.25 104 ALA A CA 1
ATOM 844 C C . ALA A 1 104 ? 17.000 -4.518 -14.305 1.00 89.25 104 ALA A C 1
ATOM 846 O O . ALA A 1 104 ? 17.935 -4.402 -13.511 1.00 89.25 104 ALA A O 1
ATOM 847 N N . ILE A 1 105 ? 16.660 -3.539 -15.150 1.00 92.31 105 ILE A N 1
ATOM 848 C CA . ILE A 1 105 ? 17.350 -2.245 -15.162 1.00 92.31 105 ILE A CA 1
ATOM 849 C C . ILE A 1 105 ? 16.767 -1.309 -14.087 1.00 92.31 105 ILE A C 1
ATOM 851 O O . ILE A 1 105 ? 15.580 -1.425 -13.758 1.00 92.31 105 ILE A O 1
ATOM 855 N N . PRO A 1 106 ? 17.566 -0.392 -13.513 1.00 92.94 106 PRO A N 1
ATOM 856 C CA . PRO A 1 106 ? 17.096 0.576 -12.519 1.00 92.94 106 PRO A CA 1
ATOM 857 C C . PRO A 1 106 ? 15.997 1.499 -13.054 1.00 92.94 106 PRO A C 1
ATOM 859 O O . PRO A 1 106 ? 16.018 1.860 -14.230 1.00 92.94 106 PRO A O 1
ATOM 862 N N . ALA A 1 107 ? 15.087 1.930 -12.175 1.00 91.19 107 ALA A N 1
ATOM 863 C CA . ALA A 1 107 ? 13.996 2.859 -12.477 1.00 91.19 107 ALA A CA 1
ATOM 864 C C . ALA A 1 107 ? 14.413 4.071 -13.330 1.00 91.19 107 ALA A C 1
ATOM 866 O O . ALA A 1 107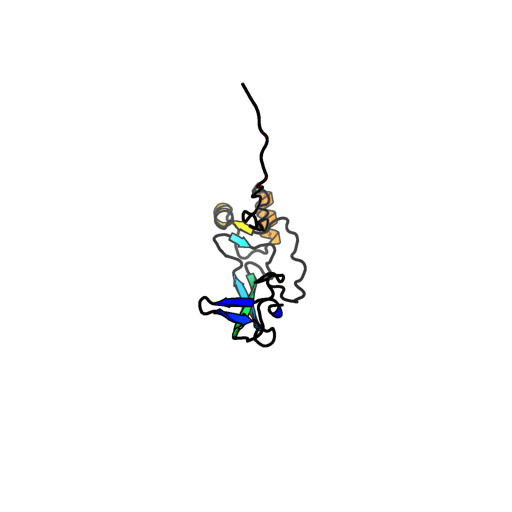 ? 13.700 4.431 -14.261 1.00 91.19 107 ALA A O 1
ATOM 867 N N . GLU A 1 108 ? 15.575 4.673 -13.061 1.00 89.19 108 GLU A N 1
ATOM 868 C CA . GLU A 1 108 ? 16.073 5.833 -13.810 1.00 89.19 108 GLU A CA 1
ATOM 869 C C . GLU A 1 108 ? 16.310 5.522 -15.290 1.00 89.19 108 GLU A C 1
ATOM 871 O O . GLU A 1 108 ? 16.001 6.339 -16.155 1.00 89.19 108 GLU A O 1
ATOM 876 N N . GLN A 1 109 ? 16.848 4.335 -15.581 1.00 89.56 109 GLN A N 1
ATOM 877 C CA . GLN A 1 109 ? 17.099 3.900 -16.953 1.00 89.56 109 GLN A CA 1
ATOM 878 C C . GLN A 1 109 ? 15.788 3.572 -17.661 1.00 89.56 109 GLN A C 1
ATOM 880 O O . GLN A 1 109 ? 15.603 3.989 -18.797 1.00 89.56 109 GLN A O 1
ATOM 885 N N . VAL A 1 110 ? 14.849 2.921 -16.965 1.00 90.25 110 VAL A N 1
ATOM 886 C CA . VAL A 1 110 ? 13.514 2.647 -17.515 1.00 90.25 110 VAL A CA 1
ATOM 887 C C . VAL A 1 110 ? 12.822 3.947 -17.916 1.00 90.25 110 VAL A C 1
ATOM 889 O O . VAL A 1 110 ? 12.325 4.050 -19.031 1.00 90.25 110 VAL A O 1
ATOM 892 N N . VAL A 1 111 ? 12.807 4.950 -17.032 1.00 88.69 111 VAL A N 1
ATOM 893 C CA . VAL A 1 111 ? 12.171 6.247 -17.309 1.00 88.69 111 VAL A CA 1
ATOM 894 C C . VAL A 1 111 ? 12.854 6.945 -18.487 1.00 88.69 111 VAL A C 1
ATOM 896 O O . VAL A 1 111 ? 12.168 7.431 -19.383 1.00 88.69 111 VAL A O 1
ATOM 899 N N . ALA A 1 112 ? 14.189 6.944 -18.539 1.00 87.81 112 ALA A N 1
ATOM 900 C CA . ALA A 1 112 ? 14.927 7.522 -19.660 1.00 87.81 112 ALA A CA 1
ATOM 901 C C . ALA A 1 112 ? 14.603 6.830 -20.999 1.00 87.81 112 ALA A C 1
ATOM 903 O O . ALA A 1 112 ? 14.396 7.514 -22.001 1.00 87.81 112 ALA A O 1
ATOM 904 N N . GLU A 1 113 ? 14.509 5.498 -21.018 1.00 87.81 113 GLU A N 1
ATOM 905 C CA . GLU A 1 113 ? 14.116 4.728 -22.205 1.00 87.81 113 GLU A CA 1
ATOM 906 C C . GLU A 1 113 ? 12.657 4.987 -22.603 1.00 87.81 113 GLU A C 1
ATOM 908 O O . GLU A 1 113 ? 12.355 5.124 -23.788 1.00 87.81 113 GLU A O 1
ATOM 913 N N . CYS A 1 114 ? 11.749 5.134 -21.633 1.00 85.75 114 CYS A N 1
ATOM 914 C CA . CYS A 1 114 ? 10.350 5.471 -21.904 1.00 85.75 114 CYS A CA 1
ATOM 915 C C . CYS A 1 114 ? 10.216 6.840 -22.581 1.00 85.75 114 CYS A C 1
ATOM 917 O O . CYS A 1 114 ? 9.506 6.958 -23.579 1.00 85.75 114 CYS A O 1
ATOM 919 N N . ILE A 1 115 ? 10.946 7.842 -22.082 1.00 84.56 115 ILE A N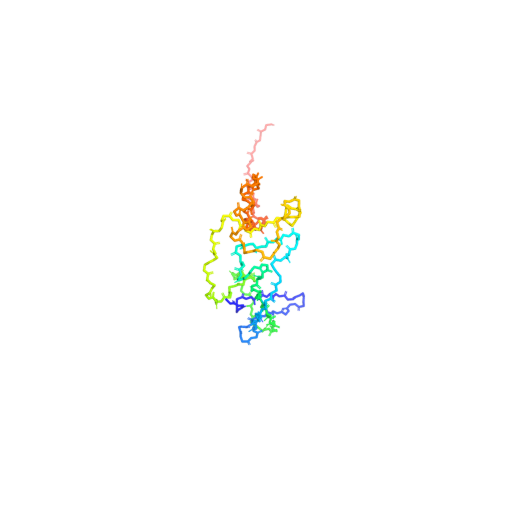 1
ATOM 920 C CA . ILE A 1 115 ? 10.992 9.186 -22.670 1.00 84.56 115 ILE A CA 1
ATOM 921 C C . ILE A 1 115 ? 11.603 9.134 -24.078 1.00 84.56 115 ILE A C 1
ATOM 923 O O . ILE A 1 115 ? 11.062 9.732 -25.006 1.00 84.56 115 ILE A O 1
ATOM 927 N N . ALA A 1 116 ? 12.706 8.400 -24.265 1.00 84.62 116 ALA A N 1
ATOM 928 C CA . ALA A 1 116 ? 13.378 8.286 -25.562 1.00 84.62 116 ALA A CA 1
ATOM 929 C C . ALA A 1 116 ? 12.502 7.619 -26.637 1.00 84.62 116 ALA A C 1
ATOM 931 O O . ALA A 1 116 ? 12.562 8.001 -27.805 1.00 84.62 116 ALA A O 1
ATOM 932 N N . ASN A 1 117 ? 11.667 6.660 -26.238 1.00 81.50 117 ASN A N 1
ATOM 933 C CA . ASN A 1 117 ? 10.735 5.959 -27.119 1.00 81.50 117 ASN A CA 1
ATOM 934 C C . ASN A 1 117 ? 9.451 6.761 -27.418 1.00 81.50 117 ASN A C 1
ATOM 936 O O . ASN A 1 117 ? 8.593 6.278 -28.155 1.00 81.50 117 ASN A O 1
ATOM 940 N N . GLY A 1 118 ? 9.317 7.981 -26.884 1.00 72.00 118 GLY A N 1
ATOM 941 C CA . GLY A 1 118 ? 8.181 8.863 -27.154 1.00 72.00 118 GLY A CA 1
ATOM 942 C C . GLY A 1 118 ? 6.908 8.490 -26.395 1.00 72.00 118 GLY A C 1
ATOM 943 O O . GLY A 1 118 ? 5.815 8.796 -26.869 1.00 72.00 118 GLY A O 1
ATOM 944 N N . SER A 1 119 ? 7.027 7.822 -25.241 1.00 67.56 119 SER A N 1
ATOM 945 C CA . SER A 1 119 ? 5.884 7.630 -24.347 1.00 67.56 119 SER A CA 1
ATOM 946 C C . SER A 1 119 ? 5.475 8.969 -23.748 1.00 67.56 119 SER A C 1
ATOM 948 O O . SER A 1 119 ? 6.137 9.494 -22.854 1.00 67.56 119 SER A O 1
ATOM 950 N N . ASP A 1 120 ? 4.385 9.512 -24.276 1.00 57.72 120 ASP A N 1
ATOM 951 C CA . ASP A 1 120 ? 3.769 10.769 -23.857 1.00 57.72 120 ASP A CA 1
ATOM 952 C C . ASP A 1 120 ? 2.674 10.513 -22.801 1.00 57.72 120 ASP A C 1
ATOM 954 O O . ASP A 1 120 ? 1.684 11.240 -22.751 1.00 57.72 120 ASP A O 1
ATOM 958 N N . GLU A 1 121 ? 2.787 9.439 -21.992 1.00 55.56 121 GLU A N 1
ATOM 959 C CA . GLU A 1 121 ? 1.846 9.202 -20.887 1.00 55.56 121 GLU A CA 1
ATOM 960 C C . GLU A 1 121 ? 1.984 10.332 -19.859 1.00 55.56 121 GLU A C 1
ATOM 962 O O . GLU A 1 121 ? 2.820 10.321 -18.956 1.00 55.56 121 GLU A O 1
ATOM 967 N N . GLU A 1 122 ? 1.138 11.337 -20.075 1.00 48.84 122 GLU A N 1
ATOM 968 C CA . GLU A 1 122 ? 0.856 12.471 -19.223 1.00 48.84 122 GLU A CA 1
ATOM 969 C C . GLU A 1 122 ? 0.705 11.997 -17.776 1.00 48.84 122 GLU A C 1
ATOM 971 O O . GLU A 1 122 ? 0.030 11.005 -17.494 1.00 48.84 122 GLU A O 1
ATOM 976 N N . LEU A 1 123 ? 1.386 12.710 -16.879 1.00 50.97 123 LEU A N 1
ATOM 977 C CA . LEU A 1 123 ? 1.408 12.515 -15.436 1.00 50.97 123 LEU A CA 1
ATOM 978 C C . LEU A 1 123 ? 0.020 12.136 -14.915 1.00 50.97 123 LEU A C 1
ATOM 980 O O . LEU A 1 123 ? -0.812 13.011 -14.675 1.00 50.97 123 LEU A O 1
ATOM 984 N N . ASP A 1 124 ? -0.214 10.846 -14.691 1.00 47.03 124 ASP A N 1
ATOM 985 C CA . ASP A 1 124 ? -1.415 10.371 -14.018 1.00 47.03 124 ASP A CA 1
ATOM 986 C C . ASP A 1 124 ? -1.228 10.707 -12.532 1.00 47.03 124 ASP A C 1
ATOM 988 O O . ASP A 1 124 ? -0.811 9.885 -11.712 1.00 47.03 124 ASP A O 1
ATOM 992 N N . TYR A 1 125 ? -1.392 11.998 -12.223 1.00 44.19 125 TYR A N 1
ATOM 993 C CA . TYR A 1 125 ? -1.392 12.546 -10.882 1.00 44.19 125 TYR A CA 1
ATOM 994 C C . TYR A 1 125 ? -2.592 11.910 -10.201 1.00 44.19 125 TYR A C 1
ATOM 996 O O . TYR A 1 125 ? -3.730 12.352 -10.362 1.00 44.19 125 TYR A O 1
ATOM 1004 N N . ASP A 1 126 ? -2.342 10.840 -9.456 1.00 43.00 126 ASP A N 1
ATOM 1005 C CA . ASP A 1 126 ? -3.280 10.223 -8.541 1.00 43.00 126 ASP A CA 1
ATOM 1006 C C . ASP A 1 126 ? -3.517 11.194 -7.383 1.00 43.00 126 ASP A C 1
ATOM 1008 O O . ASP A 1 126 ? -3.072 11.027 -6.246 1.00 43.00 126 ASP A O 1
ATOM 1012 N N . GLY A 1 127 ? -4.245 12.265 -7.709 1.00 38.81 127 GLY A N 1
ATOM 1013 C CA . GLY A 1 127 ? -4.898 13.128 -6.760 1.00 38.81 127 GLY A CA 1
ATOM 1014 C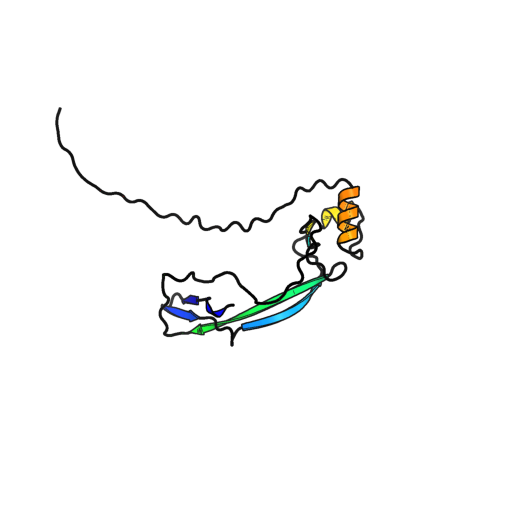 C . GLY A 1 127 ? -5.659 12.219 -5.818 1.00 38.81 127 GLY A C 1
ATOM 1015 O O . GLY A 1 127 ? -6.583 11.513 -6.216 1.00 38.81 127 GLY A O 1
ATOM 1016 N N . PHE A 1 128 ? -5.230 12.211 -4.562 1.00 37.12 128 PHE A N 1
ATOM 1017 C CA . PHE A 1 128 ? -6.009 11.709 -3.449 1.00 37.12 128 PHE A CA 1
ATOM 1018 C C . PHE A 1 128 ? -7.339 12.477 -3.484 1.00 37.12 128 PHE A C 1
ATOM 1020 O O . PHE A 1 128 ? -7.453 13.558 -2.907 1.00 37.12 128 PHE A O 1
ATOM 1027 N N . VAL A 1 129 ? -8.327 11.976 -4.231 1.00 36.75 129 VAL A N 1
ATOM 1028 C CA . VAL A 1 129 ? -9.671 12.542 -4.254 1.00 36.75 129 VAL A CA 1
ATOM 1029 C C . VAL A 1 129 ? -10.216 12.273 -2.866 1.00 36.75 129 VAL A C 1
ATOM 1031 O O . VAL A 1 129 ? -10.635 11.165 -2.528 1.00 36.75 129 VAL A O 1
ATOM 1034 N N . ASN A 1 130 ? -10.116 13.291 -2.020 1.00 34.88 130 ASN A N 1
ATOM 1035 C CA . ASN A 1 130 ? -10.780 13.356 -0.739 1.00 34.88 130 ASN A CA 1
ATOM 1036 C C . ASN A 1 130 ? -12.278 13.379 -1.054 1.00 34.88 130 ASN A C 1
ATOM 1038 O O . ASN A 1 130 ? -12.868 14.435 -1.245 1.00 34.88 130 ASN A O 1
ATOM 1042 N N . ARG A 1 131 ? -12.864 12.190 -1.214 1.00 41.28 131 ARG A N 1
ATOM 1043 C CA . ARG A 1 131 ? -14.290 11.977 -1.457 1.00 41.28 131 ARG A CA 1
ATOM 1044 C C . ARG A 1 131 ? -15.029 12.289 -0.154 1.00 41.28 131 ARG A C 1
ATOM 1046 O O . ARG A 1 131 ? -15.411 11.392 0.589 1.00 41.28 131 ARG A O 1
ATOM 1053 N N . SER A 1 132 ? -15.120 13.574 0.165 1.00 42.19 132 SER A N 1
ATOM 1054 C CA . SER A 1 132 ? -15.919 14.124 1.255 1.00 42.19 132 SER A CA 1
ATOM 1055 C C . SER A 1 132 ? -16.859 15.188 0.704 1.00 42.19 132 SER A C 1
ATOM 1057 O O . SER A 1 132 ? -16.890 16.295 1.220 1.00 42.19 132 SER A O 1
ATOM 1059 N N . ASP A 1 133 ? -17.610 14.824 -0.331 1.00 42.69 133 ASP A N 1
ATOM 1060 C CA . ASP A 1 133 ? -18.858 15.499 -0.678 1.00 42.69 133 ASP A CA 1
ATOM 1061 C C . ASP A 1 133 ? -19.989 14.567 -0.228 1.00 42.69 133 ASP A C 1
ATOM 1063 O O . ASP A 1 133 ? -20.626 13.876 -1.020 1.00 42.69 133 ASP A O 1
ATOM 1067 N N . TYR A 1 134 ? -20.139 14.451 1.094 1.00 43.50 134 TYR A N 1
ATOM 1068 C CA . TYR A 1 134 ? -21.406 14.059 1.698 1.00 43.50 134 TYR A CA 1
ATOM 1069 C C . TYR A 1 134 ? -22.169 15.356 1.955 1.00 43.50 134 TYR A C 1
ATOM 1071 O O . TYR A 1 134 ? -21.864 16.083 2.894 1.00 43.50 134 TYR A O 1
ATOM 1079 N N . ASP A 1 135 ? -23.057 15.658 1.015 1.00 52.19 135 ASP A N 1
ATOM 1080 C CA . ASP A 1 135 ? -24.458 16.026 1.232 1.00 52.19 135 ASP A CA 1
ATOM 1081 C C . ASP A 1 135 ? -24.840 16.426 2.669 1.00 52.19 135 ASP A C 1
ATOM 1083 O O . ASP A 1 135 ? -24.849 15.567 3.555 1.00 52.19 135 ASP A O 1
ATOM 1087 N N . SER A 1 136 ? -25.124 17.720 2.867 1.00 45.81 136 SER A N 1
ATOM 1088 C CA . SER A 1 136 ? -25.785 18.421 3.996 1.00 45.81 136 SER A CA 1
ATOM 1089 C C . SER A 1 136 ? -25.377 19.902 3.836 1.00 45.81 136 SER A C 1
ATOM 1091 O O . SER A 1 136 ? -24.188 20.174 3.724 1.00 45.81 136 SER A O 1
ATOM 1093 N N . GLU A 1 137 ? -26.206 20.940 3.757 1.00 46.34 137 GLU A N 1
ATOM 1094 C CA . GLU A 1 137 ? -27.583 21.243 4.171 1.00 46.34 137 GLU A CA 1
ATOM 1095 C C . GLU A 1 137 ? -28.078 22.339 3.178 1.00 46.34 137 GLU A C 1
ATOM 1097 O O . GLU A 1 137 ? -27.274 22.930 2.462 1.00 46.34 137 GLU A O 1
ATOM 1102 N N . GLU A 1 138 ? -29.366 22.601 2.975 1.00 42.47 138 GLU A N 1
ATOM 1103 C CA . GLU A 1 138 ? -30.089 23.562 3.810 1.00 42.47 138 GLU A CA 1
ATOM 1104 C C . GLU A 1 138 ? -31.600 23.344 3.672 1.00 42.47 138 GLU A C 1
ATOM 1106 O O . GLU A 1 138 ? -32.218 23.622 2.642 1.00 42.47 138 GLU A O 1
ATOM 1111 N N . ASP A 1 139 ? -32.177 22.865 4.767 1.00 49.78 139 ASP A N 1
ATOM 1112 C CA . ASP A 1 139 ? -33.566 23.101 5.122 1.00 49.78 139 ASP A CA 1
ATOM 1113 C C . ASP A 1 139 ? -33.657 24.563 5.598 1.00 49.78 139 ASP A C 1
ATOM 1115 O O . ASP A 1 139 ? -32.958 24.960 6.533 1.00 49.78 139 ASP A O 1
ATOM 1119 N N . SER A 1 140 ? -34.473 25.385 4.940 1.00 50.72 140 SER A N 1
ATOM 1120 C CA . SER A 1 140 ? -34.859 26.702 5.457 1.00 50.72 140 SER A CA 1
ATOM 1121 C C . SER A 1 140 ? -36.373 26.857 5.353 1.00 50.72 140 SER A C 1
ATOM 1123 O O . SER A 1 140 ? -36.931 27.316 4.358 1.00 50.72 140 SER A O 1
ATOM 1125 N N . GLU A 1 141 ? -37.047 26.439 6.421 1.00 53.16 141 GLU A N 1
ATOM 1126 C CA . GLU A 1 141 ? -38.363 26.953 6.777 1.00 53.16 141 GLU A CA 1
ATOM 1127 C C . GLU A 1 141 ? -38.221 28.435 7.160 1.00 53.16 141 GLU A C 1
ATOM 1129 O O . GLU A 1 141 ? -37.423 28.761 8.035 1.00 53.16 141 GLU A O 1
ATOM 1134 N N . ASP A 1 142 ? -39.008 29.329 6.547 1.00 43.56 142 ASP A N 1
ATOM 1135 C CA . ASP A 1 142 ? -39.808 30.293 7.316 1.00 43.56 142 ASP A CA 1
ATOM 1136 C C . ASP A 1 142 ? -40.799 31.119 6.461 1.00 43.56 142 ASP A C 1
ATOM 1138 O O . ASP A 1 142 ? -40.428 31.913 5.603 1.00 43.56 142 ASP A O 1
ATOM 1142 N N . ARG A 1 143 ? -42.079 30.920 6.811 1.00 45.53 143 ARG A N 1
ATOM 1143 C CA . ARG A 1 143 ? -43.161 31.894 7.087 1.00 45.53 143 ARG A CA 1
ATOM 1144 C C . ARG A 1 143 ? -43.678 32.880 6.019 1.00 45.53 143 ARG A C 1
ATOM 1146 O O . ARG A 1 143 ? -43.009 33.810 5.599 1.00 45.53 143 ARG A O 1
ATOM 1153 N N . GLU A 1 144 ? -44.979 32.683 5.758 1.00 51.78 144 GLU A N 1
ATOM 1154 C CA . GLU A 1 144 ? -46.096 33.647 5.673 1.00 51.78 144 GLU A CA 1
ATOM 1155 C C . GLU A 1 144 ? -45.836 35.052 5.103 1.00 51.78 144 GLU A C 1
ATOM 1157 O O . GLU A 1 144 ? -45.240 35.893 5.766 1.00 51.78 144 GLU A O 1
ATOM 1162 N N . ASP A 1 145 ? -46.512 35.380 3.992 1.00 42.25 145 ASP A N 1
ATOM 1163 C CA . ASP A 1 145 ? -47.273 36.631 3.970 1.00 42.25 145 ASP A CA 1
ATOM 1164 C C . ASP A 1 145 ? -48.531 36.555 3.094 1.00 42.25 145 ASP A C 1
ATOM 1166 O O . ASP A 1 145 ? -48.622 35.834 2.097 1.00 42.25 145 ASP A O 1
ATOM 1170 N N . SER A 1 146 ? -49.531 37.292 3.550 1.00 50.38 146 SER A N 1
ATOM 1171 C CA . SER A 1 146 ? -50.898 37.342 3.058 1.00 50.38 146 SER A CA 1
ATOM 1172 C C . SER A 1 146 ? -51.050 38.360 1.922 1.00 50.38 146 SER A C 1
ATOM 1174 O O . SER A 1 146 ? -50.432 39.413 1.970 1.00 50.38 146 SER A O 1
ATOM 1176 N N . GLN A 1 147 ? -51.979 38.094 0.993 1.00 43.91 147 GLN A N 1
ATOM 1177 C CA . GLN A 1 147 ? -52.984 39.020 0.416 1.00 43.91 147 GLN A CA 1
ATOM 1178 C C . GLN A 1 147 ? -53.203 38.907 -1.106 1.00 43.91 147 GLN A C 1
ATOM 1180 O O . GLN A 1 147 ? -52.311 39.116 -1.916 1.00 43.91 147 GLN A O 1
ATOM 1185 N N . ALA A 1 148 ? -54.487 38.681 -1.417 1.00 41.31 148 ALA A N 1
ATOM 1186 C CA . ALA A 1 148 ? -55.336 39.355 -2.405 1.00 41.31 148 ALA A CA 1
ATOM 1187 C C . ALA A 1 148 ? -54.903 39.433 -3.884 1.00 41.31 148 ALA A C 1
ATOM 1189 O O . ALA A 1 148 ? -54.079 40.261 -4.260 1.00 41.31 148 ALA A O 1
ATOM 1190 N N . ALA A 1 149 ? -55.646 38.726 -4.743 1.00 38.25 149 ALA A N 1
ATOM 1191 C CA . ALA A 1 149 ? -56.694 39.317 -5.594 1.00 38.25 149 ALA A CA 1
ATOM 1192 C C . ALA A 1 149 ? -57.579 38.216 -6.199 1.00 38.25 149 ALA A C 1
ATOM 1194 O O . ALA A 1 149 ? -57.018 37.179 -6.617 1.00 38.25 149 ALA A O 1
#

Organism: NCBI:txid40994